Protein AF-A0A357PRD3-F1 (afdb_monomer)

Radius of gyration: 12.3 Å; Cα contacts (8 Å, |Δi|>4): 292; chains: 1; bounding box: 27×27×28 Å

Structure (mmCIF, N/CA/C/O backbone):
data_AF-A0A357PRD3-F1
#
_entry.id   AF-A0A357PRD3-F1
#
loop_
_atom_site.group_PDB
_atom_site.id
_atom_site.type_symbol
_atom_site.label_atom_id
_atom_site.label_alt_id
_atom_site.label_comp_id
_atom_site.label_asym_id
_atom_site.label_entity_id
_atom_site.label_seq_id
_atom_site.pdbx_PDB_ins_code
_atom_site.Cartn_x
_atom_site.Cartn_y
_atom_site.Cartn_z
_atom_site.occupancy
_atom_site.B_iso_or_equiv
_atom_site.auth_seq_id
_atom_site.auth_comp_id
_atom_site.auth_asym_id
_atom_site.auth_atom_id
_atom_site.pdbx_PDB_model_num
ATOM 1 N N . SER A 1 1 ? -12.717 -8.858 6.105 1.00 55.28 1 SER A N 1
ATOM 2 C CA . SER A 1 1 ? -12.152 -8.273 4.877 1.00 55.28 1 SER A CA 1
ATOM 3 C C . SER A 1 1 ? -12.187 -9.317 3.773 1.00 55.28 1 SER A C 1
ATOM 5 O O . SER A 1 1 ? -11.982 -10.488 4.083 1.00 55.28 1 SER A O 1
ATOM 7 N N . THR A 1 2 ? -12.480 -8.925 2.533 1.00 72.44 2 THR A N 1
ATOM 8 C CA . THR A 1 2 ? -12.407 -9.822 1.370 1.00 72.44 2 THR A CA 1
ATOM 9 C C . THR A 1 2 ? -10.998 -9.735 0.804 1.00 72.44 2 THR A C 1
ATOM 11 O O . THR A 1 2 ? -10.565 -8.658 0.397 1.00 72.44 2 THR A O 1
ATOM 14 N N . GLU A 1 3 ? -10.270 -10.849 0.821 1.00 83.19 3 GLU A N 1
ATOM 15 C CA . GLU A 1 3 ? -8.947 -10.914 0.203 1.00 83.19 3 GLU A CA 1
ATOM 16 C C . GLU A 1 3 ? -9.113 -10.723 -1.319 1.00 83.19 3 GLU A C 1
ATOM 18 O O . GLU A 1 3 ? -9.960 -11.396 -1.914 1.00 83.19 3 GLU A O 1
ATOM 23 N N . PRO A 1 4 ? -8.402 -9.771 -1.947 1.00 90.62 4 PRO A N 1
ATOM 24 C CA . PRO A 1 4 ? -8.532 -9.532 -3.379 1.00 90.62 4 PRO A CA 1
ATOM 25 C C . PRO A 1 4 ? -8.017 -10.725 -4.188 1.00 90.62 4 PRO A C 1
ATOM 27 O O . PRO A 1 4 ? -7.149 -11.483 -3.750 1.00 90.62 4 PRO A O 1
ATOM 30 N N . ALA A 1 5 ? -8.512 -10.840 -5.418 1.00 90.94 5 ALA A N 1
ATOM 31 C CA . ALA A 1 5 ? -7.889 -11.678 -6.433 1.00 90.94 5 ALA A CA 1
ATOM 32 C C . ALA A 1 5 ? -6.613 -10.979 -6.924 1.00 90.94 5 ALA A C 1
ATOM 34 O O . ALA A 1 5 ? -6.644 -10.178 -7.855 1.00 90.94 5 ALA A O 1
ATOM 35 N N . TYR A 1 6 ? -5.506 -11.229 -6.229 1.00 93.88 6 TYR A N 1
ATOM 36 C CA . TYR A 1 6 ? -4.223 -10.600 -6.514 1.00 93.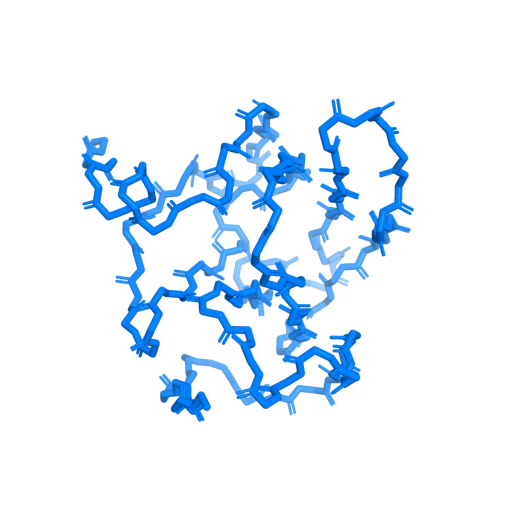88 6 TYR A CA 1
ATOM 37 C C . TYR A 1 6 ? -3.721 -10.895 -7.939 1.00 93.88 6 TYR A C 1
ATOM 39 O O . TYR A 1 6 ? -3.826 -12.020 -8.428 1.00 93.88 6 TYR A O 1
ATOM 47 N N . ASN A 1 7 ? -3.083 -9.904 -8.570 1.00 89.12 7 ASN A N 1
ATOM 48 C CA . ASN A 1 7 ? -2.479 -10.033 -9.909 1.00 89.12 7 ASN A CA 1
ATOM 49 C C . ASN A 1 7 ? -1.185 -10.871 -9.913 1.00 89.12 7 ASN A C 1
ATOM 51 O O . ASN A 1 7 ? -0.701 -11.319 -10.958 1.00 89.12 7 ASN A O 1
ATOM 55 N N . VAL A 1 8 ? -0.592 -11.051 -8.732 1.00 94.00 8 VAL A N 1
ATOM 56 C CA . VAL A 1 8 ? 0.613 -11.846 -8.488 1.00 94.00 8 VAL A CA 1
ATOM 57 C C . VAL A 1 8 ? 0.345 -12.767 -7.302 1.00 94.00 8 VAL A C 1
ATOM 59 O O . VAL A 1 8 ? -0.338 -12.372 -6.354 1.00 94.00 8 VAL A O 1
ATOM 62 N N . ALA A 1 9 ? 0.879 -13.991 -7.352 1.00 95.69 9 ALA A N 1
ATOM 63 C CA . ALA A 1 9 ? 0.786 -14.935 -6.245 1.00 95.69 9 ALA A CA 1
ATOM 64 C C . ALA A 1 9 ? 1.362 -14.316 -4.964 1.00 95.69 9 ALA A C 1
ATOM 66 O O . ALA A 1 9 ? 2.417 -13.681 -4.994 1.00 95.69 9 ALA A O 1
ATOM 67 N N . VAL A 1 10 ? 0.662 -14.494 -3.842 1.00 97.06 10 VAL A N 1
ATOM 68 C CA . VAL A 1 10 ? 1.118 -13.946 -2.563 1.00 97.06 10 VAL A CA 1
ATOM 69 C C . VAL A 1 10 ? 2.382 -14.673 -2.119 1.00 97.06 10 VAL A C 1
ATOM 71 O O . VAL A 1 10 ? 2.356 -15.896 -1.977 1.00 97.06 10 VAL A O 1
ATOM 74 N N . ARG A 1 11 ? 3.457 -13.919 -1.872 1.00 97.00 11 ARG A N 1
ATOM 75 C CA . ARG A 1 11 ? 4.727 -14.445 -1.359 1.00 97.00 11 ARG A CA 1
ATOM 76 C C . ARG A 1 11 ? 4.750 -14.403 0.164 1.00 97.00 11 ARG A C 1
ATOM 78 O O . ARG A 1 11 ? 4.738 -15.447 0.806 1.00 97.00 11 ARG A O 1
ATOM 85 N N . GLU A 1 12 ? 4.714 -13.204 0.735 1.00 98.00 12 GLU A N 1
ATOM 86 C CA . GLU A 1 12 ? 4.694 -12.985 2.181 1.00 98.00 12 GLU A CA 1
ATOM 87 C C . GLU A 1 12 ? 3.569 -12.023 2.583 1.00 98.00 12 GLU A C 1
ATOM 89 O O . GLU A 1 12 ? 3.061 -11.242 1.776 1.00 98.00 12 GLU A O 1
ATOM 94 N N . ARG A 1 13 ? 3.139 -12.106 3.845 1.00 98.06 13 ARG A N 1
ATOM 95 C CA . ARG A 1 13 ? 2.063 -11.288 4.414 1.00 98.06 13 ARG A CA 1
ATOM 96 C C . ARG A 1 13 ? 2.568 -10.547 5.647 1.00 98.06 13 ARG A C 1
ATOM 98 O O . ARG A 1 13 ? 3.012 -11.170 6.605 1.00 98.06 13 ARG A O 1
ATOM 105 N N . PHE A 1 14 ? 2.411 -9.230 5.650 1.00 98.38 14 PHE A N 1
ATOM 106 C CA . PHE A 1 14 ? 2.807 -8.327 6.727 1.00 98.38 14 PHE A CA 1
ATOM 107 C C . PHE A 1 14 ? 1.590 -7.631 7.342 1.00 98.38 14 PHE A C 1
ATOM 109 O O . PHE A 1 14 ? 0.609 -7.353 6.652 1.00 98.38 14 PHE A O 1
ATOM 116 N N . GLY A 1 15 ? 1.656 -7.315 8.639 1.00 97.12 15 GLY A N 1
ATOM 117 C CA . GLY A 1 15 ? 0.534 -6.705 9.366 1.00 97.12 15 GLY A CA 1
ATOM 118 C C . GLY A 1 15 ? -0.657 -7.654 9.525 1.00 97.12 15 GLY A C 1
ATOM 119 O O . GLY A 1 15 ? -1.805 -7.225 9.466 1.00 97.12 15 GLY A O 1
ATOM 120 N N . THR A 1 16 ? -0.410 -8.957 9.664 1.00 97.12 16 THR A N 1
ATOM 121 C CA . THR A 1 16 ? -1.446 -10.003 9.674 1.00 97.12 16 THR A CA 1
ATOM 122 C C . THR A 1 16 ? -2.488 -9.829 10.779 1.00 97.12 16 THR A C 1
ATOM 124 O O . THR A 1 16 ? -3.641 -10.203 10.562 1.00 97.12 16 THR A O 1
ATOM 127 N N . ASP A 1 17 ? -2.149 -9.176 11.893 1.00 96.50 17 ASP A N 1
ATOM 128 C CA . ASP A 1 17 ? -3.101 -8.780 12.943 1.00 96.50 17 ASP A CA 1
ATOM 129 C C . ASP A 1 17 ? -4.227 -7.869 12.417 1.00 96.50 17 ASP A C 1
ATOM 131 O O . ASP A 1 17 ? -5.361 -7.898 12.904 1.00 96.50 17 ASP A O 1
ATOM 135 N N . ASN A 1 18 ? -3.956 -7.102 11.357 1.00 95.88 18 ASN A N 1
ATOM 136 C CA . ASN A 1 18 ? -4.927 -6.217 10.717 1.00 95.88 18 ASN A CA 1
ATOM 137 C C . ASN A 1 18 ? -5.805 -6.940 9.689 1.00 95.88 18 ASN A C 1
ATOM 139 O O . ASN A 1 18 ? -6.838 -6.398 9.293 1.00 95.88 18 ASN A O 1
ATOM 143 N N . ARG A 1 19 ? -5.438 -8.151 9.244 1.00 94.81 19 ARG A N 1
ATOM 144 C CA . ARG A 1 19 ? -6.029 -8.834 8.073 1.00 94.81 19 ARG A CA 1
ATOM 145 C C . ARG A 1 19 ? -7.554 -8.906 8.105 1.00 94.81 19 ARG A C 1
ATOM 147 O O . ARG A 1 19 ? -8.208 -8.698 7.086 1.00 94.81 19 ARG A O 1
ATOM 154 N N . ALA A 1 20 ? -8.141 -9.182 9.268 1.00 92.88 20 ALA A N 1
ATOM 155 C CA . ALA A 1 20 ? -9.593 -9.300 9.402 1.00 92.88 20 ALA A CA 1
ATOM 156 C C . ALA A 1 20 ? -10.329 -7.979 9.095 1.00 92.88 20 ALA A C 1
ATOM 158 O O . ALA A 1 20 ? -11.444 -8.002 8.559 1.00 92.88 20 ALA A O 1
ATOM 159 N N . LYS A 1 21 ? -9.694 -6.840 9.402 1.00 94.25 21 LYS A N 1
ATOM 160 C CA . LYS A 1 21 ? -10.292 -5.496 9.386 1.00 94.25 21 LYS A CA 1
ATOM 161 C C . LYS A 1 21 ? -9.754 -4.591 8.275 1.00 94.25 21 LYS A C 1
ATOM 163 O O . LYS A 1 21 ? -10.420 -3.616 7.945 1.00 94.25 21 LYS A O 1
ATOM 168 N N . ALA A 1 22 ? -8.588 -4.897 7.708 1.00 95.56 22 ALA A N 1
ATOM 169 C CA . ALA A 1 22 ? -7.933 -4.077 6.69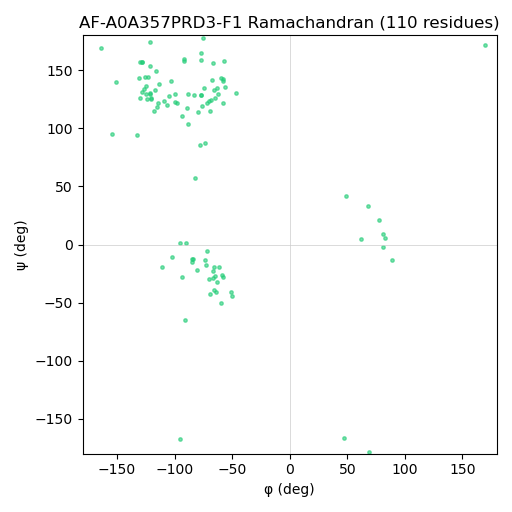6 1.00 95.56 22 ALA A CA 1
ATOM 170 C C . ALA A 1 22 ? -8.837 -3.881 5.475 1.00 95.56 22 ALA A C 1
ATOM 172 O O . ALA A 1 22 ? -9.258 -4.846 4.835 1.00 95.56 22 ALA A O 1
ATOM 173 N N . ASN A 1 23 ? -9.132 -2.624 5.164 1.00 95.44 23 ASN A N 1
ATOM 174 C CA . ASN A 1 23 ? -9.868 -2.200 3.973 1.00 95.44 23 ASN A CA 1
ATOM 175 C C . ASN A 1 23 ? -8.941 -1.640 2.885 1.00 95.44 23 ASN A C 1
ATOM 177 O O . ASN A 1 23 ? -9.390 -1.457 1.757 1.00 95.44 23 ASN A O 1
ATOM 181 N N . VAL A 1 24 ? -7.669 -1.399 3.216 1.00 97.31 24 VAL A N 1
ATOM 182 C CA . VAL A 1 24 ? -6.594 -1.056 2.285 1.00 97.31 24 VAL A CA 1
ATOM 183 C C . VAL A 1 24 ? -5.496 -2.106 2.413 1.00 97.31 24 VAL A C 1
ATOM 185 O O . VAL A 1 24 ? -5.044 -2.420 3.517 1.00 97.31 24 VAL A O 1
ATOM 188 N N . ILE A 1 25 ? -5.076 -2.659 1.281 1.00 98.06 25 ILE A N 1
ATOM 189 C CA . ILE A 1 25 ? -4.004 -3.649 1.194 1.00 98.06 25 ILE A CA 1
ATOM 190 C C . ILE A 1 25 ? -3.004 -3.164 0.150 1.00 98.06 25 ILE A C 1
ATOM 192 O O . ILE A 1 25 ? -3.394 -2.781 -0.952 1.00 98.06 25 ILE A O 1
ATOM 196 N N . LEU A 1 26 ? -1.720 -3.177 0.494 1.00 98.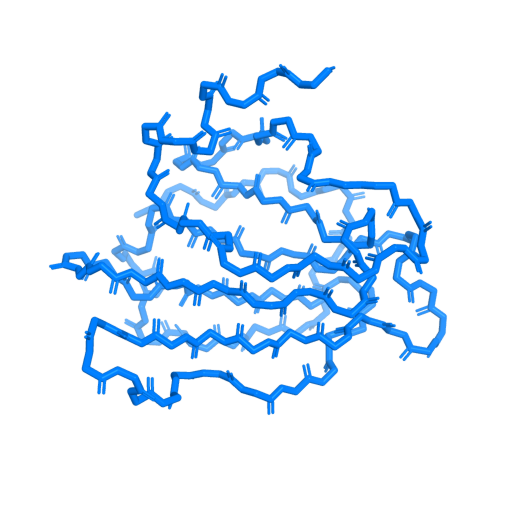25 26 LEU A N 1
ATOM 197 C CA . LEU A 1 26 ? -0.637 -2.873 -0.437 1.00 98.25 26 LEU A CA 1
ATOM 198 C C . LEU A 1 26 ? -0.046 -4.191 -0.921 1.00 98.25 26 LEU A C 1
ATOM 200 O O . LEU A 1 26 ? 0.291 -5.031 -0.088 1.00 98.25 26 LEU A O 1
ATOM 204 N N . GLN A 1 27 ? 0.092 -4.372 -2.229 1.00 98.12 27 GLN A N 1
ATOM 205 C CA . GLN A 1 27 ? 0.790 -5.520 -2.794 1.00 98.12 27 GLN A CA 1
ATOM 206 C C . GLN A 1 27 ? 1.907 -5.056 -3.725 1.00 98.12 27 GLN A C 1
ATOM 208 O O . GLN A 1 27 ? 1.663 -4.274 -4.641 1.00 98.12 27 GLN A O 1
ATOM 213 N N . ALA A 1 28 ? 3.119 -5.572 -3.532 1.00 98.12 28 ALA A N 1
ATOM 214 C CA . ALA A 1 28 ? 4.175 -5.414 -4.524 1.00 98.12 28 ALA A CA 1
ATOM 215 C C . ALA A 1 28 ? 3.868 -6.284 -5.750 1.00 98.12 28 ALA A C 1
ATOM 217 O O . ALA A 1 28 ? 3.693 -7.502 -5.643 1.00 98.12 28 ALA A O 1
ATOM 218 N N . ASN A 1 29 ? 3.775 -5.655 -6.917 1.00 96.88 29 ASN A N 1
ATOM 219 C CA . ASN A 1 29 ? 3.411 -6.320 -8.163 1.00 96.88 29 ASN A CA 1
ATOM 220 C C . ASN A 1 29 ? 4.667 -6.735 -8.965 1.00 96.88 29 ASN A C 1
ATOM 222 O O . ASN A 1 29 ? 5.783 -6.727 -8.445 1.00 96.88 29 ASN A O 1
ATOM 226 N N . ARG A 1 30 ? 4.505 -7.115 -10.240 1.00 94.75 30 ARG A N 1
ATOM 227 C CA . ARG A 1 30 ? 5.637 -7.526 -11.096 1.00 94.75 30 ARG A CA 1
ATOM 228 C C . ARG A 1 30 ? 6.608 -6.382 -11.415 1.00 94.75 30 ARG A C 1
ATOM 230 O O . ARG A 1 30 ? 7.797 -6.641 -11.570 1.00 94.75 30 ARG A O 1
ATOM 237 N N . ASP A 1 31 ? 6.134 -5.138 -11.460 1.00 94.31 31 ASP A N 1
ATOM 238 C CA . ASP A 1 31 ? 6.943 -3.941 -11.730 1.00 94.31 31 ASP A CA 1
ATOM 239 C C . ASP A 1 31 ? 7.841 -3.539 -10.547 1.00 94.31 31 ASP A C 1
ATOM 241 O O . ASP A 1 31 ? 8.772 -2.748 -10.714 1.00 94.31 31 ASP A O 1
ATOM 245 N N . ALA A 1 32 ? 7.610 -4.096 -9.350 1.00 86.56 32 ALA A N 1
ATOM 246 C CA . ALA A 1 32 ? 8.552 -3.980 -8.239 1.00 86.56 32 ALA A CA 1
ATOM 247 C C . ALA A 1 32 ? 9.887 -4.698 -8.524 1.00 86.56 32 ALA A C 1
ATOM 249 O O . ALA A 1 32 ? 10.875 -4.353 -7.892 1.00 86.56 32 ALA A O 1
ATOM 250 N N . ASN A 1 33 ? 9.916 -5.634 -9.489 1.00 84.31 33 ASN A N 1
ATOM 251 C CA . ASN A 1 33 ? 11.076 -6.413 -9.948 1.00 84.31 33 ASN A CA 1
ATOM 252 C C . ASN A 1 33 ? 11.928 -7.040 -8.815 1.00 84.31 33 ASN A C 1
ATOM 254 O O . ASN A 1 33 ? 11.485 -7.155 -7.675 1.00 84.31 33 ASN A O 1
ATOM 258 N N . GLU A 1 34 ? 13.135 -7.520 -9.126 1.00 79.69 34 GLU A N 1
ATOM 259 C CA . GLU A 1 34 ? 14.012 -8.209 -8.162 1.00 79.69 34 GLU A CA 1
ATOM 260 C C . GLU A 1 34 ? 14.529 -7.302 -7.032 1.00 79.69 34 GLU A C 1
ATOM 262 O O . GLU A 1 34 ? 14.876 -7.789 -5.959 1.00 79.69 34 GLU A O 1
ATOM 267 N N . THR A 1 35 ? 14.552 -5.983 -7.242 1.00 85.81 35 THR A N 1
ATOM 268 C CA . THR A 1 35 ? 14.978 -5.002 -6.226 1.00 85.81 35 THR A CA 1
ATOM 269 C C . THR A 1 35 ? 13.856 -4.607 -5.263 1.00 85.81 35 THR A C 1
ATOM 271 O O . THR A 1 35 ? 14.122 -4.030 -4.207 1.00 85.81 35 THR A O 1
ATOM 274 N N . GLY A 1 36 ? 12.612 -4.961 -5.594 1.00 92.25 36 GLY A N 1
ATOM 275 C CA . GLY A 1 36 ? 11.425 -4.633 -4.821 1.00 92.25 36 GLY A CA 1
ATOM 276 C C . GLY A 1 36 ? 11.077 -3.144 -4.828 1.00 92.25 36 GLY A C 1
ATOM 277 O O . GLY A 1 36 ? 11.727 -2.292 -5.433 1.00 92.25 36 GLY A O 1
ATOM 278 N N . ALA A 1 37 ? 10.013 -2.813 -4.108 1.00 96.50 37 ALA A N 1
ATOM 279 C CA . ALA A 1 37 ? 9.572 -1.449 -3.881 1.00 96.50 37 ALA A CA 1
ATOM 280 C C . ALA A 1 37 ? 9.704 -1.113 -2.394 1.00 96.50 37 ALA A C 1
ATOM 282 O O . ALA A 1 37 ? 9.102 -1.761 -1.538 1.00 96.50 37 ALA A O 1
ATOM 283 N N . TRP A 1 38 ? 10.479 -0.076 -2.069 1.00 97.75 38 TRP A N 1
ATOM 284 C CA . TRP A 1 38 ? 10.477 0.481 -0.718 1.00 97.75 38 TRP A CA 1
ATOM 285 C C . TRP A 1 38 ? 9.090 1.032 -0.377 1.00 97.75 38 TRP A C 1
ATOM 287 O O . TRP A 1 38 ? 8.541 1.830 -1.139 1.00 97.75 38 TRP A O 1
ATOM 297 N N . VAL A 1 39 ? 8.550 0.642 0.773 1.00 98.50 39 VAL A N 1
ATOM 298 C CA . VAL A 1 39 ? 7.279 1.122 1.306 1.00 98.50 39 VAL A CA 1
ATOM 299 C C . VAL A 1 39 ? 7.474 1.559 2.750 1.00 98.50 39 VAL A C 1
ATOM 301 O O . VAL A 1 39 ? 7.908 0.783 3.601 1.00 98.50 39 VAL A O 1
ATOM 304 N N . GLU A 1 40 ? 7.085 2.798 3.030 1.00 98.69 40 GLU A N 1
ATOM 305 C CA . GLU A 1 40 ? 6.908 3.300 4.388 1.00 98.69 40 GLU A CA 1
ATOM 306 C C . GLU A 1 40 ? 5.444 3.682 4.600 1.00 98.69 40 GLU A C 1
ATOM 308 O O . GLU A 1 40 ? 4.869 4.376 3.763 1.00 98.69 40 GLU A O 1
ATOM 313 N N . VAL A 1 41 ? 4.853 3.251 5.714 1.00 98.69 41 VAL A N 1
ATOM 314 C CA . VAL A 1 41 ? 3.505 3.625 6.152 1.00 98.69 41 VAL A CA 1
ATOM 315 C C . VAL A 1 41 ? 3.600 4.272 7.524 1.00 98.69 41 VAL A C 1
ATOM 317 O O . VAL A 1 41 ? 4.227 3.723 8.432 1.00 98.69 41 VAL A O 1
ATOM 320 N N . LYS A 1 42 ? 2.961 5.431 7.674 1.00 98.56 42 LYS A N 1
ATOM 321 C CA . LYS A 1 42 ? 2.918 6.198 8.919 1.00 98.56 42 LYS A CA 1
ATOM 322 C C . LYS A 1 42 ? 1.494 6.510 9.335 1.00 98.56 42 LYS A C 1
ATOM 324 O O . LYS A 1 42 ? 0.647 6.782 8.482 1.00 98.56 42 LYS A O 1
ATOM 329 N N . ASP A 1 43 ? 1.247 6.507 10.637 1.00 97.88 43 ASP A N 1
ATOM 330 C CA . ASP A 1 43 ? -0.011 6.973 11.213 1.00 97.88 43 ASP A CA 1
ATOM 331 C C . ASP A 1 43 ? -0.117 8.512 11.219 1.00 97.88 43 ASP A C 1
ATOM 333 O O . ASP A 1 43 ? 0.805 9.240 10.841 1.00 97.88 43 ASP A O 1
ATOM 337 N N . ALA A 1 44 ? -1.255 9.027 11.690 1.00 95.94 44 ALA A N 1
ATOM 338 C CA . ALA A 1 44 ? -1.529 10.462 11.784 1.00 95.94 44 ALA A CA 1
ATOM 339 C C . ALA A 1 44 ? -0.563 11.241 12.697 1.00 95.94 44 ALA A C 1
ATOM 341 O O . ALA A 1 44 ? -0.500 12.466 12.613 1.00 95.94 44 ALA A O 1
ATOM 342 N N . ARG A 1 45 ? 0.147 10.550 13.596 1.00 96.81 45 ARG A N 1
ATOM 343 C CA . ARG A 1 45 ? 1.137 11.126 14.517 1.00 96.81 45 ARG A CA 1
ATOM 344 C C . ARG A 1 45 ? 2.561 11.018 13.958 1.00 96.81 45 ARG A C 1
ATOM 346 O O . ARG A 1 45 ? 3.501 11.421 14.635 1.00 96.81 45 ARG A O 1
ATOM 353 N N . GLY A 1 46 ? 2.726 10.474 12.750 1.00 96.06 46 GLY A N 1
ATOM 354 C CA . GLY A 1 46 ? 4.021 10.250 12.111 1.00 96.06 46 GLY A CA 1
ATOM 355 C C . GLY A 1 46 ? 4.745 8.990 12.589 1.00 96.06 46 GLY A C 1
ATOM 356 O O . GLY A 1 46 ? 5.906 8.797 12.222 1.00 96.06 46 GLY A O 1
ATOM 357 N N . ARG A 1 47 ? 4.093 8.129 13.383 1.00 97.19 47 ARG A N 1
ATOM 358 C CA . ARG A 1 47 ? 4.682 6.863 13.835 1.00 97.19 47 ARG A CA 1
ATOM 359 C C . ARG A 1 47 ? 4.693 5.869 12.685 1.00 97.19 47 ARG A C 1
ATOM 361 O O . ARG A 1 47 ? 3.699 5.726 11.979 1.00 97.19 47 ARG A O 1
ATOM 368 N N . THR A 1 48 ? 5.821 5.197 12.509 1.00 97.94 48 THR A N 1
ATOM 369 C CA . THR A 1 48 ? 6.019 4.208 11.451 1.00 97.94 48 THR A CA 1
ATOM 370 C C . THR A 1 48 ? 5.318 2.895 11.798 1.00 97.94 48 THR A C 1
ATOM 372 O O . THR A 1 48 ? 5.669 2.250 12.781 1.00 97.94 48 THR A O 1
ATOM 375 N N . GLU A 1 49 ? 4.372 2.487 10.956 1.00 97.88 49 GLU A N 1
ATOM 376 C CA . GLU A 1 49 ? 3.661 1.199 11.027 1.00 97.88 49 GLU A CA 1
ATOM 377 C C . GLU A 1 49 ? 4.327 0.126 10.150 1.00 97.88 49 GLU A C 1
ATOM 379 O O . GLU A 1 49 ? 4.233 -1.071 10.414 1.00 97.88 49 GLU A O 1
ATOM 384 N N . LEU A 1 50 ? 5.001 0.561 9.081 1.00 98.50 50 LEU A N 1
ATOM 385 C CA . LEU A 1 50 ? 5.788 -0.273 8.175 1.00 98.50 50 LEU A CA 1
ATOM 386 C C . LEU A 1 50 ? 6.917 0.576 7.588 1.00 98.50 50 LEU A C 1
ATOM 388 O O . LEU A 1 50 ? 6.682 1.723 7.223 1.00 98.50 50 LEU A O 1
ATOM 392 N N . SER A 1 51 ? 8.119 0.021 7.454 1.00 98.25 51 SER A N 1
ATOM 393 C CA . SER A 1 51 ? 9.222 0.646 6.714 1.00 98.25 51 SER A CA 1
ATOM 394 C C . SER A 1 51 ? 10.165 -0.440 6.208 1.00 98.25 51 SER A C 1
ATOM 396 O O . SER A 1 51 ? 10.968 -0.971 6.977 1.00 98.25 51 SER A O 1
ATOM 398 N N . ARG A 1 52 ? 9.977 -0.876 4.955 1.00 98.06 52 ARG A N 1
ATOM 399 C CA . ARG A 1 52 ? 10.772 -1.955 4.344 1.00 98.06 52 ARG A CA 1
ATOM 400 C C . ARG A 1 52 ? 10.637 -2.014 2.824 1.00 98.06 52 ARG A C 1
ATOM 402 O O . ARG A 1 52 ? 9.732 -1.424 2.246 1.00 98.06 52 ARG A O 1
ATOM 409 N N . VAL A 1 53 ? 11.490 -2.813 2.187 1.00 98.12 53 VAL A N 1
ATOM 410 C CA . VAL A 1 53 ? 11.295 -3.255 0.799 1.00 98.12 53 VAL A CA 1
ATOM 411 C C . VAL A 1 53 ? 10.246 -4.367 0.755 1.00 98.12 53 VAL A C 1
ATOM 413 O O . VAL A 1 53 ? 10.356 -5.344 1.498 1.00 98.12 53 VAL A O 1
ATOM 416 N N . LEU A 1 54 ? 9.244 -4.207 -0.110 1.00 98.50 54 LEU A N 1
ATOM 417 C CA . LEU A 1 54 ? 8.318 -5.260 -0.517 1.00 98.50 54 LEU A CA 1
ATOM 418 C C . LEU A 1 54 ? 8.758 -5.804 -1.875 1.00 98.50 54 LEU A C 1
ATOM 420 O O . LEU A 1 54 ? 8.882 -5.060 -2.847 1.00 98.50 54 LEU A O 1
ATOM 424 N N . LEU A 1 55 ? 8.999 -7.103 -1.936 1.00 98.12 55 LEU A N 1
ATOM 425 C CA . LEU A 1 55 ? 9.362 -7.818 -3.155 1.00 98.12 55 LEU A CA 1
ATOM 426 C C . LEU A 1 55 ? 8.081 -8.354 -3.835 1.00 98.12 55 LEU A C 1
ATOM 428 O O . LEU A 1 55 ? 7.076 -8.542 -3.143 1.00 98.12 55 LEU A O 1
ATOM 432 N N . PRO A 1 56 ? 8.081 -8.648 -5.150 1.00 97.44 56 PRO A N 1
ATOM 433 C CA . PRO A 1 56 ? 6.894 -9.11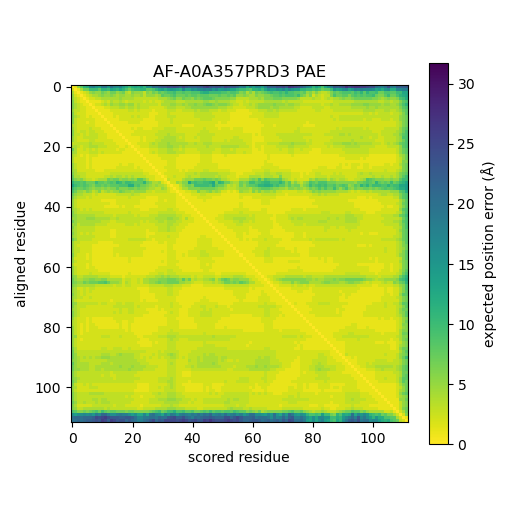3 -5.868 1.00 97.44 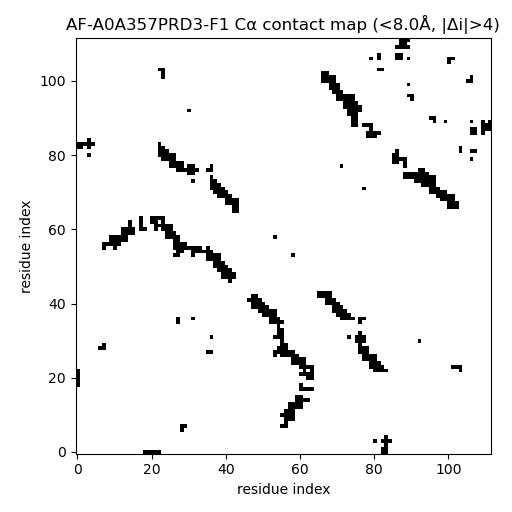56 PRO A CA 1
ATOM 434 C C . PRO A 1 56 ? 6.133 -10.233 -5.141 1.00 97.44 56 PRO A C 1
ATOM 436 O O . PRO A 1 56 ? 6.719 -11.221 -4.682 1.00 97.44 56 PRO A O 1
ATOM 439 N N . GLY A 1 57 ? 4.818 -10.052 -5.018 1.00 97.56 57 GLY A N 1
ATOM 440 C CA . GLY A 1 57 ? 3.919 -10.943 -4.286 1.00 97.56 57 GLY A CA 1
ATOM 441 C C . GLY A 1 57 ? 3.759 -10.617 -2.798 1.00 97.56 57 GLY A C 1
ATOM 442 O O . GLY A 1 57 ? 2.823 -11.130 -2.185 1.00 97.56 57 GLY A O 1
ATOM 443 N N . ASP A 1 58 ? 4.603 -9.769 -2.205 1.00 98.44 58 ASP A N 1
ATOM 444 C CA . ASP A 1 58 ? 4.437 -9.357 -0.807 1.00 98.44 58 ASP A CA 1
ATOM 445 C C . ASP A 1 58 ? 3.201 -8.497 -0.612 1.00 98.44 58 ASP A C 1
ATOM 447 O O . ASP A 1 58 ? 2.894 -7.623 -1.424 1.00 98.44 58 ASP A O 1
ATOM 451 N N . VAL A 1 59 ? 2.5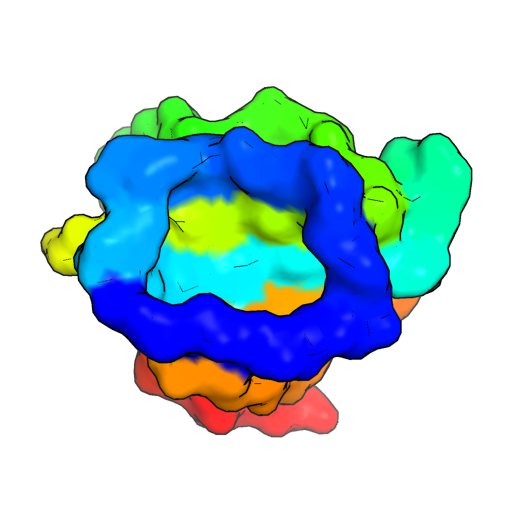28 -8.725 0.512 1.00 98.38 59 VAL A N 1
ATOM 452 C CA . VAL A 1 59 ? 1.290 -8.054 0.887 1.00 98.38 59 VAL A CA 1
ATOM 453 C C . VAL A 1 59 ? 1.441 -7.402 2.255 1.00 98.38 59 VAL A C 1
ATOM 455 O O . VAL A 1 59 ? 1.922 -8.029 3.196 1.00 98.38 59 VAL A O 1
ATOM 458 N N . TYR A 1 60 ? 0.952 -6.173 2.398 1.00 98.56 60 TYR A N 1
ATOM 459 C CA . TYR A 1 60 ? 0.783 -5.507 3.685 1.00 98.56 60 TYR A CA 1
ATOM 460 C C . TYR A 1 60 ? -0.679 -5.133 3.933 1.00 98.56 60 TYR A C 1
ATOM 462 O O . TYR A 1 60 ? -1.303 -4.432 3.131 1.00 98.56 60 TYR A O 1
ATOM 470 N N . TYR A 1 61 ? -1.209 -5.575 5.075 1.00 98.19 61 TYR A N 1
ATOM 471 C CA . TYR A 1 61 ? -2.534 -5.202 5.560 1.00 98.19 61 TYR A CA 1
ATOM 472 C C . TYR A 1 61 ? -2.435 -3.918 6.392 1.00 98.19 61 TYR A C 1
ATOM 474 O O . TYR A 1 61 ? -2.003 -3.938 7.550 1.00 98.19 61 TYR A O 1
ATOM 482 N N . VAL A 1 62 ? -2.855 -2.797 5.803 1.00 97.81 62 VAL A N 1
ATOM 483 C CA . VAL A 1 62 ? -2.858 -1.495 6.479 1.00 97.81 62 VAL A CA 1
ATOM 484 C C . VAL A 1 62 ? -3.870 -1.542 7.634 1.00 97.81 62 VAL A C 1
ATOM 486 O O . VAL A 1 62 ? -4.996 -2.012 7.421 1.00 97.81 62 VAL A O 1
ATOM 489 N N . PRO A 1 63 ? -3.521 -1.081 8.851 1.00 96.88 63 PRO A N 1
ATOM 490 C CA . PRO A 1 63 ? -4.482 -1.038 9.944 1.00 96.88 63 PRO A CA 1
ATOM 491 C C . PRO A 1 63 ? -5.711 -0.190 9.582 1.00 96.88 63 PRO A C 1
ATOM 493 O O . PRO A 1 63 ? -5.617 0.838 8.913 1.00 96.88 63 PRO A O 1
ATOM 496 N N . ALA A 1 64 ? -6.888 -0.623 10.030 1.00 93.12 64 ALA A N 1
ATOM 497 C CA . ALA A 1 64 ? -8.142 0.088 9.792 1.00 93.12 64 ALA A CA 1
ATOM 498 C C . ALA A 1 64 ? -8.464 1.073 10.930 1.00 93.12 64 ALA A C 1
ATOM 500 O O . ALA A 1 64 ? -7.998 0.918 12.055 1.00 93.12 64 ALA A O 1
ATOM 501 N N . GLY A 1 65 ? -9.321 2.060 10.651 1.00 88.50 65 GLY A N 1
ATOM 502 C CA . GLY A 1 65 ? -9.838 2.992 11.666 1.00 88.50 65 GLY A CA 1
ATOM 503 C C . GLY A 1 65 ? -8.921 4.174 11.999 1.00 88.50 65 GLY A C 1
ATOM 504 O O . GLY A 1 65 ? -9.246 4.961 12.884 1.00 88.50 65 GLY A O 1
ATOM 505 N N . GLY A 1 66 ? -7.804 4.328 11.284 1.00 91.94 66 GLY A N 1
ATOM 506 C CA . GLY A 1 66 ? -6.876 5.450 11.418 1.00 91.94 66 GLY A CA 1
ATOM 507 C C . GLY A 1 66 ? -6.685 6.226 10.115 1.00 91.94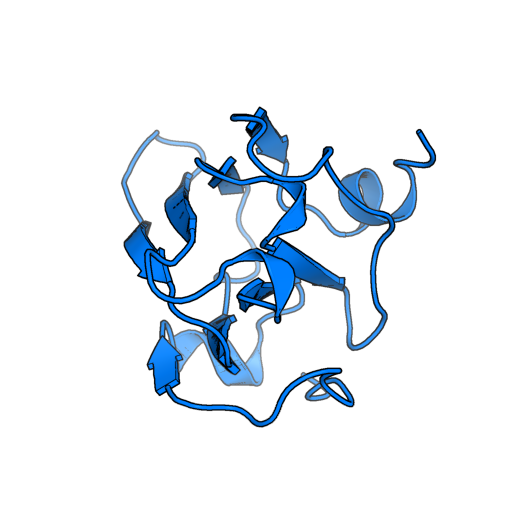 66 GLY A C 1
ATOM 508 O O . GLY A 1 66 ? -7.176 5.838 9.055 1.00 91.94 66 GLY A O 1
ATOM 509 N N . LYS A 1 67 ? -5.944 7.336 10.202 1.00 96.44 67 LYS A N 1
ATOM 510 C CA . LYS A 1 67 ? -5.420 8.044 9.029 1.00 96.44 67 LYS A CA 1
ATOM 511 C C . LYS A 1 67 ? -3.978 7.608 8.830 1.00 96.44 67 LYS A C 1
ATOM 513 O O . LYS A 1 67 ? -3.162 7.795 9.732 1.00 96.44 67 LYS A O 1
ATOM 518 N N . TYR A 1 68 ? -3.690 7.064 7.657 1.00 98.25 68 TYR A N 1
ATOM 519 C CA . TYR A 1 68 ? -2.361 6.600 7.294 1.00 98.25 68 TYR A CA 1
ATOM 520 C C . TYR A 1 68 ? -1.890 7.295 6.026 1.00 98.25 68 TYR A C 1
ATOM 522 O O . TYR A 1 68 ? -2.681 7.557 5.114 1.00 98.25 68 TYR A O 1
ATOM 530 N N . THR A 1 69 ? -0.595 7.583 5.974 1.00 98.31 69 THR A N 1
ATOM 531 C CA . THR A 1 69 ? 0.070 8.036 4.754 1.00 98.31 69 THR A CA 1
ATOM 532 C C . THR A 1 69 ? 1.191 7.087 4.381 1.00 98.31 69 THR A C 1
ATOM 534 O O . THR A 1 69 ? 1.747 6.413 5.250 1.00 98.31 69 THR A O 1
ATOM 537 N N . ALA A 1 70 ? 1.515 7.031 3.092 1.00 98.50 70 ALA A N 1
ATOM 538 C CA . ALA A 1 70 ? 2.592 6.199 2.595 1.00 98.50 70 ALA A CA 1
ATOM 539 C C . ALA A 1 70 ? 3.599 6.945 1.723 1.00 98.50 70 ALA A C 1
ATOM 541 O O . ALA A 1 70 ? 3.312 7.979 1.103 1.00 98.50 70 ALA A O 1
ATOM 542 N N . ILE A 1 71 ? 4.790 6.358 1.673 1.00 98.44 71 ILE A N 1
ATOM 543 C CA 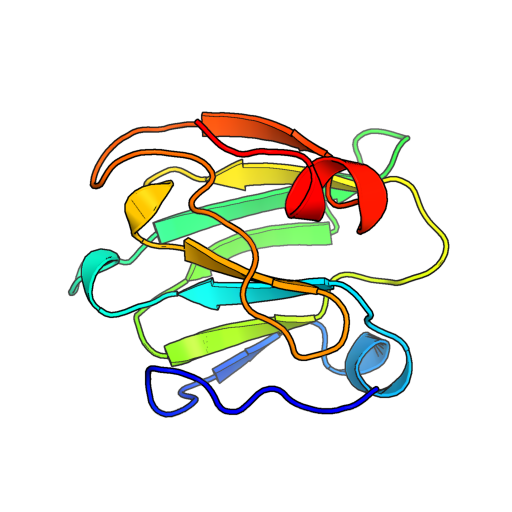. ILE A 1 71 ? 5.839 6.646 0.705 1.00 98.44 71 ILE A CA 1
ATOM 544 C C . ILE A 1 71 ? 6.130 5.354 -0.045 1.00 98.44 71 ILE A C 1
ATOM 546 O O . ILE A 1 71 ? 6.470 4.351 0.581 1.00 98.44 71 ILE A O 1
ATOM 550 N N . PHE A 1 72 ? 6.050 5.398 -1.372 1.00 98.06 72 PHE A N 1
ATOM 551 C CA . PHE A 1 72 ? 6.486 4.319 -2.254 1.00 98.06 72 PHE A CA 1
ATOM 552 C C . PHE A 1 72 ? 7.748 4.767 -2.989 1.00 98.06 72 PHE A C 1
ATOM 554 O O . PHE A 1 72 ? 7.750 5.810 -3.644 1.00 98.06 72 PHE A O 1
ATOM 561 N N . GLY A 1 73 ? 8.832 4.000 -2.866 1.00 96.69 73 GLY A N 1
ATOM 562 C CA . GLY A 1 73 ? 10.078 4.220 -3.608 1.00 96.69 73 GLY A CA 1
ATOM 563 C C . GLY A 1 73 ? 9.939 3.901 -5.098 1.00 96.69 73 GLY A C 1
ATOM 564 O O . GLY A 1 73 ? 10.579 4.547 -5.917 1.00 96.69 73 GLY A O 1
ATOM 565 N N . ASN A 1 74 ? 9.051 2.962 -5.433 1.00 96.19 74 ASN A N 1
ATOM 566 C CA . ASN A 1 74 ? 8.611 2.645 -6.789 1.00 96.19 74 ASN A CA 1
ATOM 567 C C . ASN A 1 74 ? 7.077 2.552 -6.778 1.00 96.19 74 ASN A C 1
ATOM 569 O O . ASN A 1 74 ? 6.517 1.516 -6.425 1.00 96.19 74 ASN A O 1
ATOM 573 N N . ALA A 1 75 ? 6.401 3.654 -7.098 1.00 96.56 75 ALA A N 1
ATOM 574 C CA . ALA A 1 75 ? 4.948 3.775 -7.017 1.00 96.56 75 ALA A CA 1
ATOM 575 C C . ALA A 1 75 ? 4.214 2.862 -8.010 1.00 96.56 75 ALA A C 1
ATOM 577 O O . ALA A 1 75 ? 3.213 2.255 -7.636 1.00 96.56 75 ALA A O 1
ATOM 578 N N . GLY A 1 76 ? 4.729 2.705 -9.234 1.00 95.56 76 GLY A N 1
ATOM 579 C CA . GLY A 1 76 ? 4.166 1.775 -10.219 1.00 95.56 76 GLY A CA 1
ATOM 580 C C . GLY A 1 76 ? 4.269 0.307 -9.794 1.00 95.56 76 GLY A C 1
ATOM 581 O O . GLY A 1 76 ? 3.387 -0.488 -10.124 1.00 95.56 76 GLY A O 1
ATOM 582 N N . GLY A 1 77 ? 5.273 -0.008 -8.966 1.00 96.62 77 GLY A N 1
ATOM 583 C CA . GLY A 1 77 ? 5.510 -1.321 -8.362 1.00 96.62 77 GLY A CA 1
ATOM 584 C C . GLY A 1 77 ? 4.534 -1.734 -7.257 1.00 96.62 77 GLY A C 1
ATOM 585 O O . GLY A 1 77 ? 4.620 -2.862 -6.772 1.00 96.62 77 GLY A O 1
ATOM 586 N N . ILE A 1 78 ? 3.623 -0.852 -6.834 1.00 98.06 78 ILE A N 1
ATOM 587 C CA . ILE A 1 78 ? 2.651 -1.138 -5.775 1.00 98.06 78 ILE A CA 1
ATOM 588 C C . ILE A 1 78 ? 1.233 -1.113 -6.345 1.00 98.06 78 ILE A C 1
ATOM 590 O O . ILE A 1 78 ? 0.736 -0.081 -6.795 1.00 98.06 78 ILE A O 1
ATOM 594 N N . ASP A 1 79 ? 0.557 -2.255 -6.267 1.00 97.62 79 ASP A N 1
ATOM 595 C CA . ASP A 1 79 ? -0.890 -2.341 -6.422 1.00 97.62 79 ASP A CA 1
ATOM 596 C C . ASP A 1 79 ? -1.546 -2.004 -5.076 1.00 97.62 79 ASP A C 1
ATOM 598 O O . ASP A 1 79 ? -1.206 -2.571 -4.032 1.00 97.62 79 ASP A O 1
ATOM 602 N N . VAL A 1 80 ? -2.497 -1.069 -5.093 1.00 97.62 80 VAL A N 1
ATOM 603 C CA . VAL A 1 80 ? -3.277 -0.697 -3.910 1.00 97.62 80 VAL A CA 1
ATOM 604 C C . VAL A 1 80 ? -4.680 -1.265 -4.054 1.00 97.62 80 VAL A C 1
ATOM 606 O O . VAL A 1 80 ? -5.403 -0.930 -4.988 1.00 97.62 80 VAL A O 1
ATOM 609 N N . TRP A 1 81 ? -5.078 -2.115 -3.115 1.00 97.56 81 TRP A N 1
ATOM 610 C CA . TRP A 1 81 ? -6.394 -2.740 -3.099 1.00 97.56 81 TRP A CA 1
ATOM 611 C C . TRP A 1 81 ? -7.267 -2.090 -2.035 1.00 97.56 81 TRP A C 1
ATOM 613 O O . TRP A 1 81 ? -6.882 -2.013 -0.869 1.00 97.56 81 TRP A O 1
ATOM 623 N N . VAL A 1 82 ? -8.464 -1.664 -2.424 1.00 96.38 82 VAL A N 1
ATOM 624 C CA . VAL A 1 82 ? -9.458 -1.041 -1.552 1.00 96.38 82 VAL A CA 1
ATOM 625 C C . VAL A 1 82 ? -10.701 -1.919 -1.518 1.00 96.38 82 VAL A C 1
ATOM 627 O O . VAL A 1 82 ? -11.372 -2.100 -2.532 1.00 96.38 82 VAL A O 1
ATOM 630 N N . ASN A 1 83 ? -11.020 -2.477 -0.350 1.00 94.88 83 ASN A N 1
ATOM 631 C CA . ASN A 1 83 ? -12.143 -3.407 -0.165 1.00 94.88 83 ASN A CA 1
ATOM 632 C C . ASN A 1 83 ? -12.168 -4.537 -1.219 1.00 94.88 83 ASN A C 1
ATOM 634 O O . ASN A 1 83 ? -13.218 -4.872 -1.765 1.00 94.88 83 ASN A O 1
ATOM 638 N N . GLY A 1 84 ? -10.994 -5.088 -1.543 1.00 94.62 84 GLY A N 1
ATOM 639 C CA . GLY A 1 84 ? -10.837 -6.161 -2.528 1.00 94.62 84 GLY A CA 1
ATOM 640 C C . GLY A 1 84 ? -10.810 -5.713 -3.998 1.00 94.62 84 GLY A C 1
ATOM 641 O O . GLY A 1 84 ? -10.622 -6.556 -4.871 1.00 94.62 84 GLY A O 1
ATOM 642 N N . LYS A 1 85 ? -10.974 -4.417 -4.295 1.00 94.88 85 LYS A N 1
ATOM 643 C CA . LYS A 1 85 ? -10.911 -3.860 -5.658 1.00 94.88 85 LYS A CA 1
ATOM 644 C C . LYS A 1 85 ? -9.581 -3.159 -5.895 1.00 94.88 85 LYS A C 1
ATOM 646 O O . LYS A 1 85 ? -9.091 -2.472 -5.005 1.00 94.88 85 LYS A O 1
ATOM 651 N N . LEU A 1 86 ? -9.016 -3.306 -7.089 1.00 95.94 86 LEU A N 1
ATOM 652 C CA . LEU A 1 86 ? -7.800 -2.593 -7.467 1.00 95.94 86 LEU A CA 1
ATOM 653 C C . LEU A 1 86 ? -8.114 -1.100 -7.630 1.00 95.94 86 LEU A C 1
ATOM 655 O O . LEU A 1 86 ? -9.008 -0.738 -8.397 1.00 95.94 86 LEU A O 1
ATOM 659 N N . ALA A 1 87 ? -7.407 -0.250 -6.890 1.00 96.00 87 ALA A N 1
ATOM 660 C CA . ALA A 1 87 ? -7.447 1.192 -7.083 1.00 96.00 87 ALA A CA 1
ATOM 661 C C . ALA A 1 87 ? -6.612 1.581 -8.315 1.00 96.00 87 ALA A C 1
ATOM 663 O O . ALA A 1 87 ? -5.715 0.827 -8.714 1.00 96.00 87 ALA A O 1
ATOM 664 N N . PRO A 1 88 ? -6.859 2.753 -8.916 1.00 95.50 88 PRO A N 1
ATOM 665 C CA . PRO A 1 88 ? -5.977 3.269 -9.951 1.00 95.50 88 PRO A CA 1
ATOM 666 C C . PRO A 1 88 ? -4.530 3.404 -9.457 1.00 95.50 88 PRO A C 1
ATOM 668 O O . PRO A 1 88 ? -4.252 3.504 -8.257 1.00 95.50 88 PRO A O 1
ATOM 671 N N . LYS A 1 89 ? -3.591 3.417 -10.404 1.00 93.44 89 LYS A N 1
ATOM 672 C CA . LYS A 1 89 ? -2.167 3.553 -10.095 1.00 93.44 89 LYS A CA 1
ATOM 673 C C . LYS A 1 89 ? -1.891 4.899 -9.428 1.00 93.44 89 LYS A C 1
ATOM 675 O O . LYS A 1 89 ? -2.331 5.940 -9.892 1.00 93.44 89 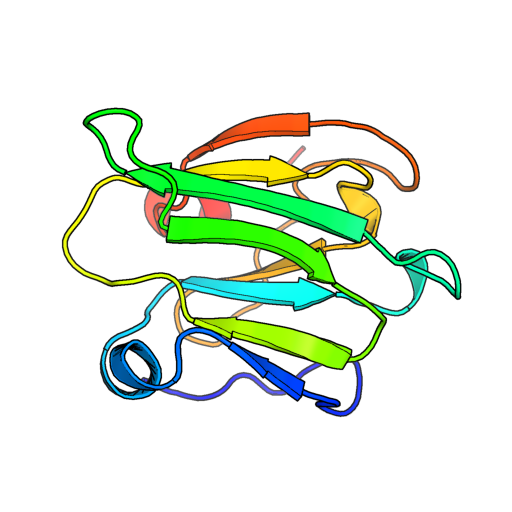LYS A O 1
ATOM 680 N N . VAL A 1 90 ? -1.099 4.866 -8.358 1.00 92.69 90 VAL A N 1
ATOM 681 C CA . VAL A 1 90 ? -0.710 6.065 -7.592 1.00 92.69 90 VAL A CA 1
ATOM 682 C C . VAL A 1 90 ? 0.578 6.727 -8.109 1.00 92.69 90 VAL A C 1
ATOM 684 O O . VAL A 1 90 ? 1.063 7.702 -7.528 1.00 92.69 90 VAL A O 1
ATOM 687 N N . GLY A 1 91 ? 1.165 6.171 -9.170 1.00 93.69 91 GLY A N 1
ATOM 688 C CA . GLY A 1 91 ? 2.332 6.704 -9.864 1.00 93.69 91 GLY A CA 1
ATOM 689 C C . GLY A 1 91 ? 2.912 5.719 -10.880 1.00 93.69 91 GLY A C 1
ATOM 690 O O . GLY A 1 91 ? 2.515 4.554 -10.937 1.00 93.69 91 GLY A O 1
ATOM 691 N N . ALA A 1 92 ? 3.865 6.203 -11.676 1.00 94.19 92 ALA A N 1
ATOM 692 C CA . ALA A 1 92 ? 4.555 5.427 -12.703 1.00 94.19 92 ALA A CA 1
ATOM 693 C C . ALA A 1 92 ? 5.623 4.474 -12.129 1.00 94.19 92 ALA A C 1
ATOM 695 O O . ALA A 1 92 ? 6.073 4.609 -10.985 1.00 94.19 92 ALA A O 1
ATOM 696 N N . ASN A 1 93 ? 6.067 3.523 -12.955 1.00 93.75 93 ASN A N 1
ATOM 697 C CA . ASN A 1 93 ? 7.187 2.635 -12.638 1.00 93.75 93 ASN A CA 1
ATOM 698 C C . ASN A 1 93 ? 8.461 3.442 -12.345 1.00 93.75 93 ASN A C 1
ATOM 700 O O . ASN A 1 93 ? 8.736 4.450 -12.994 1.00 93.75 93 ASN A O 1
ATOM 704 N N . HIS A 1 94 ? 9.228 2.994 -11.350 1.00 92.81 94 HIS A N 1
ATOM 705 C CA . HIS A 1 94 ? 10.461 3.623 -10.852 1.00 92.81 94 HIS A CA 1
ATOM 706 C C . HIS A 1 94 ? 10.294 5.039 -10.269 1.00 92.81 94 HIS A C 1
ATOM 708 O O . HIS A 1 94 ? 11.280 5.656 -9.868 1.00 92.81 94 HIS A O 1
ATOM 714 N N . ALA A 1 95 ? 9.065 5.557 -10.167 1.00 94.38 95 ALA A N 1
ATOM 715 C CA . ALA A 1 95 ? 8.806 6.874 -9.603 1.00 94.38 95 ALA A CA 1
ATOM 716 C C . ALA A 1 95 ? 8.600 6.801 -8.085 1.00 94.38 95 ALA A C 1
ATOM 718 O O . ALA A 1 95 ? 7.748 6.057 -7.594 1.00 94.38 95 ALA A O 1
ATOM 719 N N . ARG A 1 96 ? 9.319 7.637 -7.329 1.00 96.06 96 ARG A N 1
ATOM 720 C CA . ARG A 1 96 ? 9.052 7.825 -5.900 1.00 96.06 96 ARG A CA 1
ATOM 721 C C . ARG A 1 96 ? 7.824 8.716 -5.710 1.00 96.06 96 ARG A C 1
ATOM 723 O O . ARG A 1 96 ? 7.800 9.842 -6.203 1.00 96.06 96 ARG A O 1
ATOM 730 N N . LYS A 1 97 ? 6.853 8.273 -4.910 1.00 97.00 97 LYS A N 1
ATOM 731 C CA . LYS A 1 97 ? 5.687 9.079 -4.510 1.00 97.00 97 LYS A CA 1
ATOM 732 C C . LYS A 1 97 ? 5.553 9.086 -2.989 1.00 97.00 97 LYS A C 1
ATOM 734 O O . LYS A 1 97 ? 5.673 8.050 -2.345 1.00 97.00 97 LYS A O 1
ATOM 739 N N . SER A 1 98 ? 5.327 10.259 -2.406 1.00 97.06 98 SER A N 1
ATOM 740 C CA . SER A 1 98 ? 5.167 10.454 -0.959 1.00 97.06 98 SER A CA 1
ATOM 741 C C . SER A 1 98 ? 3.892 11.219 -0.636 1.00 97.06 98 SER A C 1
ATOM 743 O O . SER A 1 98 ? 3.395 11.964 -1.476 1.00 97.06 98 SER A O 1
ATOM 745 N N . GLY A 1 99 ? 3.395 11.065 0.594 1.00 96.00 99 GLY A N 1
ATOM 746 C CA . GLY A 1 99 ? 2.166 11.729 1.040 1.00 96.00 99 GLY A CA 1
ATOM 747 C C . GLY A 1 99 ? 0.897 11.059 0.509 1.00 96.00 99 GLY A C 1
ATOM 748 O O . GLY A 1 99 ? -0.157 11.686 0.458 1.00 96.00 99 GLY A O 1
ATOM 749 N N . ILE A 1 100 ? 0.993 9.790 0.105 1.00 97.31 100 ILE A N 1
ATOM 750 C CA . ILE A 1 100 ? -0.136 9.016 -0.414 1.00 97.31 100 ILE A CA 1
ATOM 751 C C . ILE A 1 100 ? -1.091 8.758 0.747 1.00 97.31 100 ILE A C 1
ATOM 753 O O . ILE A 1 100 ? -0.728 8.060 1.689 1.00 97.31 100 ILE A O 1
ATOM 757 N N . VAL A 1 101 ? -2.299 9.314 0.702 1.00 97.31 101 VAL A N 1
ATOM 758 C CA . VAL A 1 101 ? -3.297 9.112 1.760 1.00 97.31 101 VAL A CA 1
ATOM 759 C C . VAL A 1 101 ? -3.964 7.752 1.570 1.00 97.31 101 VAL A C 1
ATOM 761 O O . VAL A 1 101 ? -4.705 7.548 0.609 1.00 97.31 101 VAL A O 1
ATOM 764 N N . LEU A 1 102 ? -3.748 6.832 2.511 1.00 97.38 102 LEU A N 1
ATOM 765 C CA . LEU A 1 102 ? -4.283 5.468 2.474 1.00 97.38 102 LEU A CA 1
ATOM 766 C C . LEU A 1 102 ? -5.732 5.414 2.980 1.00 97.38 102 LEU A C 1
ATOM 768 O O . LEU A 1 102 ? -6.060 4.715 3.936 1.00 97.38 102 LEU A O 1
ATOM 772 N N . SER A 1 103 ? -6.603 6.192 2.342 1.00 95.06 103 SER A N 1
ATOM 773 C CA . SER A 1 103 ? -8.045 6.183 2.603 1.00 95.06 103 SER A CA 1
ATOM 774 C C . SER A 1 103 ? -8.791 5.662 1.374 1.00 95.06 103 SER A C 1
ATOM 776 O O . SER A 1 103 ? -8.445 6.072 0.262 1.00 95.06 103 SER A O 1
ATOM 778 N N . PRO A 1 104 ? -9.819 4.806 1.540 1.00 93.44 104 PRO A N 1
ATOM 779 C CA . PRO A 1 104 ? -10.602 4.274 0.426 1.00 93.44 104 PRO A CA 1
ATOM 780 C C . PRO A 1 104 ? -11.107 5.348 -0.543 1.00 93.44 104 PRO A C 1
ATOM 782 O O . PRO A 1 104 ? -10.984 5.198 -1.752 1.00 93.44 104 PRO A O 1
ATOM 785 N N . GLU A 1 105 ? -11.622 6.452 -0.002 1.00 92.94 105 GLU A N 1
ATOM 786 C CA . GLU A 1 105 ? -12.139 7.592 -0.763 1.00 92.94 105 GLU A CA 1
ATOM 787 C C . GLU A 1 105 ? -11.080 8.231 -1.672 1.00 92.94 105 GLU A C 1
ATOM 789 O O . GLU A 1 105 ? -11.313 8.381 -2.869 1.00 92.94 105 GLU A O 1
ATOM 794 N N . LYS A 1 106 ? -9.894 8.561 -1.144 1.00 93.31 106 LYS A N 1
ATOM 795 C CA . LYS A 1 106 ? -8.830 9.205 -1.926 1.00 93.31 106 LYS A CA 1
ATOM 796 C C . LYS A 1 106 ? -8.245 8.253 -2.956 1.00 93.31 106 LYS A C 1
ATOM 798 O O . LYS A 1 106 ? -8.042 8.648 -4.098 1.00 93.31 106 LYS A O 1
ATOM 803 N N . LEU A 1 107 ? -8.009 7.004 -2.562 1.00 94.81 107 LEU A N 1
ATOM 804 C CA . LEU A 1 107 ? -7.408 5.996 -3.431 1.00 94.81 107 LEU A CA 1
ATOM 805 C C . LEU A 1 107 ? -8.308 5.672 -4.628 1.00 94.81 107 LEU A C 1
ATOM 807 O O . LEU A 1 107 ? -7.812 5.571 -5.740 1.00 94.81 107 LEU A O 1
ATOM 811 N N . MET A 1 108 ? -9.624 5.570 -4.425 1.00 93.06 108 MET A N 1
ATOM 812 C CA . MET A 1 108 ? -10.570 5.258 -5.507 1.00 93.06 108 MET A CA 1
ATOM 813 C C . MET A 1 108 ? -10.929 6.471 -6.375 1.00 93.06 108 MET A C 1
ATOM 815 O O . MET A 1 108 ? -11.369 6.291 -7.505 1.00 93.06 108 MET A O 1
ATOM 819 N N . ALA A 1 109 ? -10.753 7.693 -5.865 1.00 87.06 109 ALA A N 1
ATOM 820 C CA . ALA A 1 109 ? -10.984 8.926 -6.622 1.00 87.06 109 ALA A CA 1
ATOM 821 C C . ALA A 1 109 ? -9.776 9.367 -7.464 1.00 87.06 109 ALA A C 1
ATOM 823 O O . ALA A 1 109 ? -9.904 10.270 -8.288 1.00 87.06 109 ALA A O 1
ATOM 824 N N . THR A 1 110 ? -8.602 8.773 -7.244 1.00 66.44 110 THR A N 1
ATOM 825 C CA . THR A 1 110 ? -7.383 9.134 -7.972 1.00 66.44 110 THR A CA 1
ATOM 826 C C . THR A 1 110 ? -7.431 8.502 -9.359 1.00 66.44 110 THR A C 1
ATOM 828 O O . THR A 1 110 ? -6.925 7.413 -9.527 1.00 66.44 110 THR A O 1
ATOM 831 N N . ALA A 1 111 ? -8.056 9.128 -10.351 1.00 48.56 111 ALA A N 1
ATOM 832 C CA . ALA A 1 111 ? -7.738 8.851 -11.752 1.00 48.56 111 ALA A CA 1
ATOM 833 C C . ALA A 1 111 ? -6.690 9.890 -12.165 1.00 48.56 111 ALA A C 1
ATOM 835 O O . ALA A 1 111 ? -7.001 11.081 -12.165 1.00 48.56 111 ALA A O 1
ATOM 836 N N . GLU A 1 112 ? -5.446 9.462 -12.391 1.00 42.75 112 GLU A N 1
ATOM 837 C CA . GLU A 1 112 ? -4.437 10.301 -13.056 1.00 42.75 112 GLU A CA 1
ATOM 838 C C . GLU A 1 112 ? -4.606 10.176 -14.574 1.00 42.75 112 GLU A C 1
ATOM 840 O O . GLU A 1 112 ? -4.838 9.033 -15.040 1.00 42.75 112 GLU A O 1
#

Secondary structure (DSSP, 8-state):
-PPP--SS----EE-GGGTTT-SEEEEE-GGGTTT-EEEEEEETTS-EEEEEEEPTT-EEEPPSSS-EEEEESSSTTEEEEETTEEPPPSS-TT--EEEEE--HHHHHH---

Sequence (112 aa):
STEPAYNVAVRERFGTDNRAKANVILQANRDANETGAWVEVKDARGRTELSRVLLPGDVYYVPAGGKYTAIFGNAGGIDVWVNGKLAPKVGANHARKSGIVLSPEKLMATAE

Mean predicted aligned error: 3.23 Å

Solvent-accessible surface area (backbone atoms only — not comparable to full-atom values): 5897 Å² total; per-residue (Å²): 84,64,83,50,89,64,97,48,70,77,68,49,78,40,51,64,92,24,45,67,62,21,47,42,35,44,29,20,29,77,70,11,41,97,84,25,17,40,40,34,33,24,41,82,86,67,50,75,80,42,78,46,70,33,40,51,16,20,33,36,29,41,71,60,98,67,57,37,35,30,34,26,53,18,19,40,7,40,47,44,28,39,74,43,38,80,36,54,68,82,40,51,70,76,32,67,39,70,76,44,55,69,41,66,71,57,40,66,65,41,78,124

pLDDT: mean 93.76, std 8.94, range [42.75, 98.69]

Foldseek 3Di:
DDAAPDPFAADEEAPVVQVVPFQKKKAQACLLPPVAKFKWKAFPVRDTPDTGGHDHNYMYRDHPDTKMWMKIQAQCRIFMGGNRHTFPGPDHGRDIDTRHTRDNVSRNPDDD

Nearest PDB structures (foldseek):
  4mli-assembly2_C  TM=5.224E-01  e=3.748E-01  Streptococcus pyogenes
  8glk-assembly1_D  TM=3.838E-01  e=5.054E-01  Flavobacterium johnsoniae
  3t0e-assembly1_E  TM=3.612E-01  e=2.862E+00  Homo sapiens
  3s4s-assembly1_G  TM=3.396E-01  e=7.017E+00  Homo sapiens